Protein AF-A0A0F8YJN7-F1 (afdb_monomer)

Sequence (129 aa):
MSRRKIKLSASAIGELKACPYRYYAKYILGIRKEEDTDAQRIGTNWHEILDVATRKPGSVCVPCGNLGKPDPDCPLCVGTGFLPDDSMTAVMRVLNKAYASIPSGMDQEKVNIERTILLYSLTGYNWDY

Mean predicted aligned error: 6.76 Å

InterPro domains:
  IPR038726 PD-(D/E)XK endonuclease-like domain, AddAB-type [PF12705] (8-55)

Structure (mmCIF, N/CA/C/O backbone):
data_AF-A0A0F8YJN7-F1
#
_entry.id   AF-A0A0F8YJN7-F1
#
loop_
_atom_site.group_PDB
_atom_site.id
_atom_site.type_symbol
_atom_site.label_atom_id
_atom_site.label_alt_id
_atom_site.label_comp_id
_atom_site.label_asym_id
_atom_site.label_entity_id
_atom_site.label_seq_id
_atom_site.pdbx_PDB_ins_code
_atom_site.Cartn_x
_atom_site.Cartn_y
_atom_site.Cartn_z
_atom_site.occupancy
_atom_site.B_iso_or_equiv
_atom_site.auth_seq_id
_atom_site.auth_comp_id
_atom_site.auth_asym_id
_atom_site.auth_atom_id
_atom_site.pdbx_PDB_model_num
ATOM 1 N N . MET A 1 1 ? 6.382 -19.757 31.508 1.00 50.56 1 MET A N 1
ATOM 2 C CA . MET A 1 1 ? 5.748 -18.737 30.639 1.00 50.56 1 MET A CA 1
ATOM 3 C C . MET A 1 1 ? 6.831 -18.021 29.844 1.00 50.56 1 MET A C 1
ATOM 5 O O . MET A 1 1 ? 7.703 -17.411 30.448 1.00 50.56 1 MET A O 1
ATOM 9 N N . SER A 1 2 ? 6.825 -18.138 28.514 1.00 63.22 2 SER A N 1
ATOM 10 C CA . SER A 1 2 ? 7.750 -17.388 27.651 1.00 63.22 2 SER A CA 1
ATOM 11 C C . SER A 1 2 ? 7.455 -15.886 27.763 1.00 63.22 2 SER A C 1
ATOM 13 O O . SER A 1 2 ? 6.297 -15.480 27.663 1.00 63.22 2 SER A O 1
ATOM 15 N N . ARG A 1 3 ? 8.475 -15.052 28.010 1.00 70.56 3 ARG A N 1
ATOM 16 C CA . ARG A 1 3 ? 8.310 -13.591 28.060 1.00 70.56 3 ARG A CA 1
ATOM 17 C C . ARG A 1 3 ? 8.010 -13.083 26.648 1.00 70.56 3 ARG A C 1
ATOM 19 O O . ARG A 1 3 ? 8.896 -13.062 25.794 1.00 70.56 3 ARG A O 1
ATOM 26 N N . ARG A 1 4 ? 6.768 -12.659 26.394 1.00 74.31 4 ARG A N 1
ATOM 27 C CA . ARG A 1 4 ? 6.393 -12.022 25.123 1.00 74.31 4 ARG A CA 1
ATOM 28 C C . ARG A 1 4 ? 7.184 -10.720 24.976 1.00 74.31 4 ARG A C 1
ATOM 30 O O . ARG A 1 4 ? 7.088 -9.841 25.829 1.00 74.31 4 ARG A O 1
ATOM 37 N N . LYS A 1 5 ? 7.968 -10.590 23.903 1.00 79.56 5 LYS A N 1
ATOM 38 C CA . LYS A 1 5 ? 8.668 -9.337 23.589 1.00 79.56 5 LYS A CA 1
ATOM 39 C C . LYS A 1 5 ? 7.633 -8.261 23.262 1.00 79.56 5 LYS A C 1
ATOM 41 O O . LYS A 1 5 ? 6.891 -8.394 22.291 1.00 79.56 5 LYS A O 1
ATOM 46 N N . ILE A 1 6 ? 7.591 -7.210 24.071 1.00 75.06 6 ILE A N 1
ATOM 47 C CA . ILE A 1 6 ? 6.756 -6.036 23.825 1.00 75.06 6 ILE A CA 1
ATOM 48 C C . ILE A 1 6 ? 7.479 -5.162 22.798 1.00 75.06 6 ILE A C 1
ATOM 50 O O . ILE A 1 6 ? 8.602 -4.724 23.037 1.00 75.06 6 ILE A O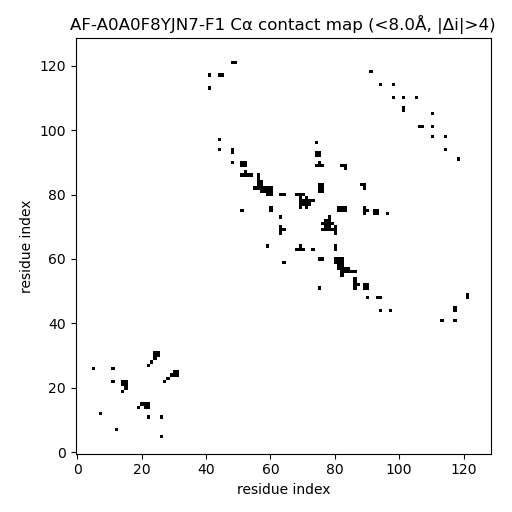 1
ATOM 54 N N . LYS A 1 7 ? 6.847 -4.927 21.644 1.00 76.38 7 LYS A N 1
ATOM 55 C CA . LYS A 1 7 ? 7.343 -3.979 20.640 1.00 76.38 7 LYS A CA 1
ATOM 56 C C . LYS A 1 7 ? 6.734 -2.609 20.925 1.00 76.38 7 LYS A C 1
ATOM 58 O O . LYS A 1 7 ? 5.513 -2.487 20.979 1.00 76.38 7 LYS A O 1
ATOM 63 N N . LEU A 1 8 ? 7.581 -1.604 21.122 1.00 84.12 8 LEU A N 1
ATOM 64 C CA . LEU A 1 8 ? 7.156 -0.226 21.351 1.00 84.12 8 LEU A CA 1
ATOM 65 C C . LEU A 1 8 ? 7.060 0.522 20.019 1.00 84.12 8 LEU A C 1
ATOM 67 O O . LEU A 1 8 ? 7.915 0.375 19.150 1.00 84.12 8 LEU A O 1
ATOM 71 N N . SER A 1 9 ? 6.019 1.336 19.881 1.00 89.50 9 SER A N 1
ATOM 72 C CA . SER A 1 9 ? 5.834 2.299 18.795 1.00 89.50 9 SER A CA 1
ATOM 73 C C . SER A 1 9 ? 5.416 3.646 19.381 1.00 89.50 9 SER A C 1
ATOM 75 O O . SER A 1 9 ? 4.992 3.715 20.539 1.00 89.50 9 SER A O 1
ATOM 77 N N . ALA A 1 10 ? 5.494 4.720 18.591 1.00 90.94 10 ALA A N 1
ATOM 78 C CA . ALA A 1 10 ? 5.010 6.035 19.015 1.00 90.94 10 ALA A CA 1
ATOM 79 C C . ALA A 1 10 ? 3.537 5.975 19.465 1.00 90.94 10 ALA A C 1
ATOM 81 O O . ALA A 1 10 ? 3.194 6.490 20.528 1.00 90.94 10 ALA A O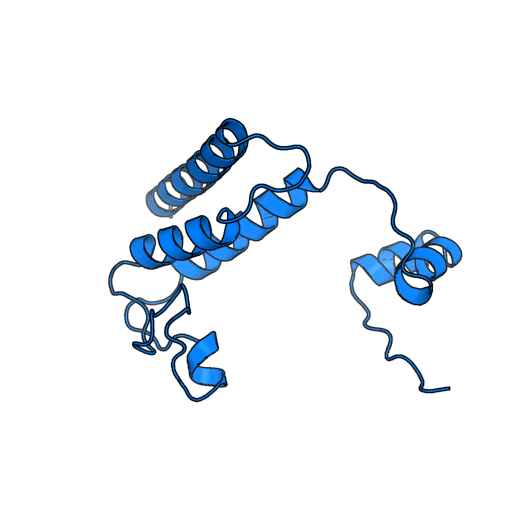 1
ATOM 82 N N . SER A 1 11 ? 2.693 5.244 18.727 1.00 88.75 11 SER A N 1
ATOM 83 C CA . SER A 1 11 ? 1.300 4.992 19.108 1.00 88.75 11 SER A CA 1
ATOM 84 C C . SER A 1 11 ? 1.195 4.208 20.418 1.00 88.75 11 SER A C 1
ATOM 86 O O . SER A 1 11 ? 0.340 4.516 21.236 1.00 88.75 11 SER A O 1
ATOM 88 N N . ALA A 1 12 ? 2.063 3.223 20.668 1.00 90.00 12 ALA A N 1
ATOM 89 C CA . ALA A 1 12 ? 2.057 2.468 21.923 1.00 90.00 12 ALA A CA 1
ATOM 90 C C . ALA A 1 12 ? 2.424 3.343 23.131 1.00 90.00 12 ALA A C 1
ATOM 92 O O . ALA A 1 12 ? 1.790 3.257 24.180 1.00 90.00 12 ALA A O 1
ATOM 93 N N . ILE A 1 13 ? 3.399 4.239 22.970 1.00 92.25 13 ILE A N 1
ATOM 94 C CA . ILE A 1 13 ? 3.780 5.207 24.005 1.00 92.25 13 ILE A CA 1
ATOM 95 C C . ILE A 1 13 ? 2.662 6.231 24.228 1.00 92.25 13 ILE A C 1
ATOM 97 O O . ILE A 1 13 ? 2.373 6.566 25.373 1.00 92.25 13 ILE A O 1
ATOM 101 N N . GLY A 1 14 ? 2.012 6.709 23.162 1.00 92.25 14 GLY A N 1
ATOM 102 C CA . GLY A 1 14 ? 0.862 7.612 23.268 1.00 92.25 14 GLY A CA 1
ATOM 103 C C . GLY A 1 14 ? -0.290 6.992 24.061 1.00 92.25 14 GLY A C 1
ATOM 104 O O . GLY A 1 14 ? -0.848 7.628 24.949 1.00 92.25 14 GLY A O 1
ATOM 105 N N . GLU A 1 15 ? -0.578 5.716 23.810 1.00 91.38 15 GLU A N 1
ATOM 106 C CA . GLU A 1 15 ? -1.589 4.937 24.529 1.00 91.38 15 GLU A CA 1
ATOM 107 C C . GLU A 1 15 ? -1.235 4.767 26.014 1.00 91.38 15 GLU A C 1
ATOM 109 O O . GLU A 1 15 ? -2.086 4.961 26.880 1.00 91.38 15 GLU A O 1
ATOM 114 N N . LEU A 1 16 ? 0.0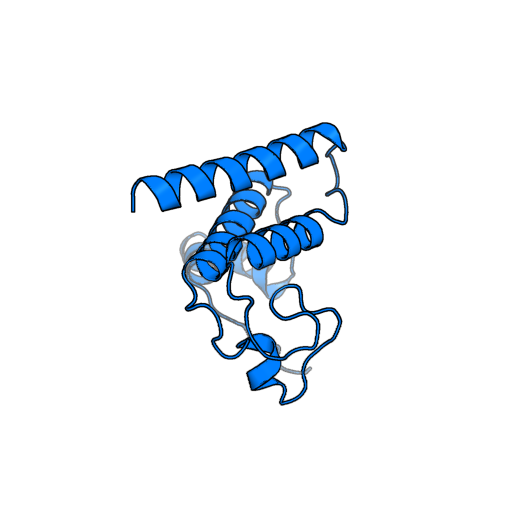36 4.480 26.319 1.00 92.69 16 LEU A N 1
ATOM 115 C CA . LEU A 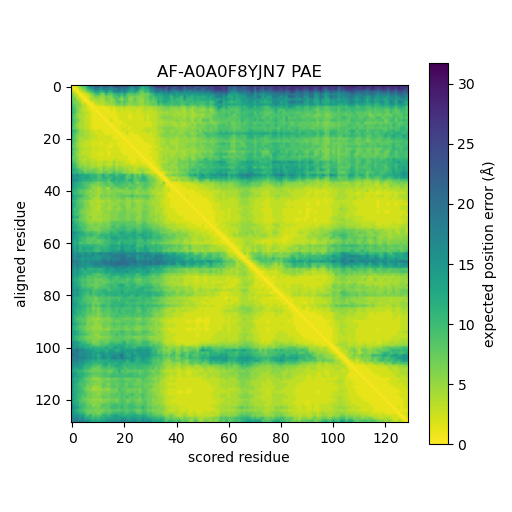1 16 ? 0.529 4.368 27.693 1.00 92.69 16 LEU A CA 1
ATOM 116 C C . LEU A 1 16 ? 0.445 5.700 28.451 1.00 92.69 16 LEU A C 1
ATOM 118 O O . LEU A 1 16 ? 0.015 5.715 29.602 1.00 92.69 16 LEU A O 1
ATOM 122 N N . LYS A 1 17 ? 0.832 6.807 27.801 1.00 94.62 17 LYS A N 1
ATOM 123 C CA . LYS A 1 17 ? 0.752 8.164 28.365 1.00 94.62 17 LYS A CA 1
ATOM 124 C C . LYS A 1 17 ? -0.689 8.601 28.610 1.00 94.62 17 LYS A C 1
ATOM 126 O O . LYS A 1 17 ? -0.948 9.286 29.591 1.00 94.62 17 LYS A O 1
ATOM 131 N N . ALA A 1 18 ? -1.610 8.216 27.728 1.00 93.81 18 ALA A N 1
ATOM 132 C CA . ALA A 1 18 ? -3.024 8.528 27.882 1.00 93.81 18 ALA A CA 1
ATOM 133 C C . ALA A 1 18 ? -3.666 7.709 29.011 1.00 93.81 18 ALA A C 1
ATOM 135 O O . ALA A 1 18 ? -4.386 8.258 29.840 1.00 93.81 18 ALA A O 1
ATOM 136 N N . CYS A 1 19 ? -3.434 6.393 29.039 1.00 93.88 19 CYS A N 1
ATOM 137 C CA . CYS A 1 19 ? -3.958 5.508 30.075 1.00 93.88 19 CYS A CA 1
ATOM 138 C C . CYS A 1 19 ? -3.225 4.150 30.073 1.00 93.88 19 CYS A C 1
ATOM 140 O O . CYS A 1 19 ? -3.353 3.387 29.107 1.00 93.88 19 CYS A O 1
ATOM 142 N N . PRO A 1 20 ? -2.557 3.751 31.174 1.00 94.19 20 PRO A N 1
ATOM 143 C CA . PRO A 1 20 ? -1.891 2.449 31.259 1.00 94.19 20 PRO A CA 1
ATOM 144 C C . PRO A 1 20 ? -2.816 1.251 31.013 1.00 94.19 20 PRO A C 1
ATOM 146 O O . PRO A 1 20 ? -2.395 0.256 30.424 1.00 94.19 20 PRO A O 1
ATOM 149 N N . TYR A 1 21 ? -4.091 1.352 31.399 1.00 94.31 21 TYR A N 1
ATOM 150 C CA . TYR A 1 21 ? -5.070 0.297 31.140 1.00 94.31 21 TYR A CA 1
ATOM 151 C C . TYR A 1 21 ? -5.408 0.172 29.648 1.00 94.31 21 TYR A C 1
ATOM 153 O O . TYR A 1 21 ? -5.527 -0.937 29.134 1.00 94.31 21 TYR A O 1
ATOM 161 N N . ARG A 1 22 ? -5.483 1.293 28.916 1.00 90.25 22 ARG A N 1
ATOM 162 C CA . ARG A 1 22 ? -5.696 1.295 27.460 1.00 90.25 22 ARG A CA 1
ATOM 163 C C . ARG A 1 22 ? -4.524 0.632 26.733 1.00 90.25 22 ARG A C 1
ATOM 165 O O . ARG A 1 22 ? -4.735 -0.188 25.839 1.00 90.25 22 ARG A O 1
ATOM 172 N N . TYR A 1 23 ? -3.298 0.912 27.175 1.00 91.38 23 TYR A N 1
ATOM 173 C CA . TYR A 1 23 ? -2.105 0.211 26.702 1.00 91.38 23 TYR A CA 1
ATOM 174 C C . TYR A 1 23 ? -2.162 -1.294 26.994 1.00 91.38 23 TYR A C 1
ATOM 176 O O . TYR A 1 23 ? -1.919 -2.106 26.100 1.00 91.38 23 TYR A O 1
ATOM 184 N N . TYR A 1 24 ? -2.517 -1.672 28.225 1.00 91.81 24 TYR A N 1
ATOM 185 C CA . TYR A 1 24 ? -2.646 -3.070 28.629 1.00 91.81 24 TYR A CA 1
ATOM 186 C C . TYR A 1 24 ? -3.686 -3.816 27.779 1.00 91.81 24 TYR A C 1
ATOM 188 O O . TYR A 1 24 ? -3.371 -4.845 27.179 1.00 91.81 24 TYR A O 1
ATOM 196 N N . ALA A 1 25 ? -4.890 -3.263 27.635 1.00 92.50 25 ALA A N 1
ATOM 197 C CA . ALA A 1 25 ? -5.944 -3.845 26.811 1.00 92.50 25 ALA A CA 1
ATOM 198 C C . ALA A 1 25 ? -5.485 -4.047 25.354 1.00 92.50 25 ALA A C 1
ATOM 200 O O . ALA A 1 25 ? -5.598 -5.149 24.820 1.00 92.50 25 ALA A O 1
ATOM 201 N N . LYS A 1 26 ? -4.881 -3.027 24.731 1.00 90.19 26 LYS A N 1
ATOM 202 C CA . LYS A 1 26 ? -4.512 -3.055 23.305 1.00 90.19 26 LYS A CA 1
ATOM 203 C C . LYS A 1 26 ? -3.269 -3.887 22.992 1.00 90.19 26 LYS A C 1
ATOM 205 O O . LYS A 1 26 ? -3.282 -4.668 22.043 1.00 90.19 26 LYS A O 1
ATOM 210 N N . TYR A 1 27 ? -2.189 -3.726 23.756 1.00 88.50 27 TYR A N 1
ATOM 211 C CA . TYR A 1 27 ? -0.882 -4.319 23.436 1.00 88.50 27 TYR A CA 1
ATOM 212 C C . TYR A 1 27 ? -0.567 -5.591 24.226 1.00 88.50 27 TYR A C 1
ATOM 214 O O . TYR A 1 27 ? 0.275 -6.375 23.784 1.00 88.50 27 TYR A O 1
ATOM 222 N N . ILE A 1 28 ? -1.236 -5.824 25.362 1.00 89.31 28 ILE A N 1
ATOM 223 C CA . ILE A 1 28 ? -1.057 -7.044 26.161 1.00 89.31 28 ILE A CA 1
ATOM 224 C C . ILE A 1 28 ? -2.198 -8.030 25.898 1.00 89.31 28 ILE A C 1
ATOM 226 O O . ILE A 1 28 ? -1.918 -9.166 25.513 1.00 89.31 28 ILE A O 1
ATOM 230 N N . LEU A 1 29 ? -3.456 -7.591 26.034 1.00 90.62 29 LEU A N 1
ATOM 231 C CA . LEU A 1 29 ? -4.635 -8.444 25.818 1.00 90.62 29 LEU A CA 1
ATOM 232 C C . LEU A 1 29 ? -5.072 -8.545 24.348 1.00 90.62 29 LEU A C 1
ATOM 234 O O . LEU A 1 29 ? -5.758 -9.493 23.986 1.00 90.62 29 LEU A O 1
ATOM 238 N N . GLY A 1 30 ? -4.667 -7.604 23.489 1.00 87.00 30 GLY A N 1
ATOM 239 C CA . GLY A 1 30 ? -5.055 -7.589 22.073 1.00 87.00 30 GLY A CA 1
ATOM 240 C C . GLY A 1 30 ? -6.477 -7.081 21.810 1.00 87.00 30 GLY A C 1
ATOM 241 O O . GLY A 1 30 ? -6.971 -7.223 20.695 1.00 87.00 30 GLY A O 1
ATOM 242 N N . ILE A 1 31 ? -7.123 -6.472 22.804 1.00 88.88 31 ILE A N 1
ATOM 243 C CA . ILE A 1 31 ? -8.468 -5.906 22.693 1.00 88.88 31 ILE A CA 1
ATOM 244 C C . ILE A 1 31 ? -8.367 -4.566 21.964 1.00 88.88 31 ILE A C 1
ATOM 246 O O . ILE A 1 31 ? -7.692 -3.642 22.426 1.00 88.88 31 ILE A O 1
ATOM 250 N N . ARG A 1 32 ? -9.035 -4.452 20.815 1.00 80.75 32 ARG A N 1
ATOM 251 C CA . ARG A 1 32 ? -9.087 -3.221 20.022 1.00 80.75 32 ARG A CA 1
ATOM 252 C C . ARG A 1 32 ? -10.505 -2.683 19.985 1.00 80.75 32 ARG A C 1
ATOM 254 O O . ARG A 1 32 ? -11.460 -3.450 20.028 1.00 80.75 32 ARG A O 1
ATOM 261 N N . LYS A 1 33 ? -10.612 -1.358 19.917 1.00 81.12 33 LYS A N 1
ATOM 262 C CA . LYS A 1 33 ? -11.872 -0.717 19.564 1.00 81.12 33 LYS A CA 1
ATOM 263 C C . LYS A 1 33 ? -12.186 -1.048 18.114 1.00 81.12 33 LYS A C 1
ATOM 265 O O . LYS A 1 33 ? -11.274 -1.134 17.291 1.00 81.12 33 LYS A O 1
ATOM 270 N N . GLU A 1 34 ? -13.464 -1.230 17.842 1.00 80.44 34 GLU A N 1
ATOM 271 C CA . GLU A 1 34 ? -13.972 -1.174 16.485 1.00 80.44 34 GLU A CA 1
ATOM 272 C C . GLU A 1 34 ? -13.889 0.290 16.041 1.00 80.44 34 GLU A C 1
ATOM 274 O O . GLU A 1 34 ? -14.482 1.175 16.658 1.00 80.44 34 GLU A O 1
ATOM 279 N N . GLU A 1 35 ? -13.036 0.555 15.059 1.00 75.50 35 GLU A N 1
ATOM 280 C CA . GLU A 1 35 ? -12.786 1.879 14.493 1.00 75.50 35 GLU A CA 1
ATOM 281 C C . GLU A 1 35 ? -12.868 1.747 12.973 1.00 75.50 35 GLU A C 1
ATOM 283 O O . GLU A 1 35 ? -12.533 0.696 12.419 1.00 75.50 35 GLU A O 1
ATOM 288 N N . ASP A 1 36 ? -13.298 2.815 12.304 1.00 75.06 36 ASP A N 1
ATOM 289 C CA . ASP A 1 36 ? -13.178 2.904 10.855 1.00 75.06 36 ASP A CA 1
ATOM 290 C C . ASP A 1 36 ? -11.686 2.941 10.487 1.00 75.06 36 ASP A C 1
ATOM 292 O O . ASP A 1 36 ? -10.932 3.812 10.929 1.00 75.06 36 ASP A O 1
ATOM 296 N N . THR A 1 37 ? -11.248 1.944 9.720 1.00 79.94 37 THR A N 1
ATOM 297 C CA . THR A 1 37 ? -9.845 1.780 9.312 1.00 79.94 37 THR A CA 1
ATOM 298 C C . THR A 1 37 ? -9.614 2.166 7.855 1.00 79.94 37 THR A C 1
ATOM 300 O O . THR A 1 37 ? -8.496 2.008 7.359 1.00 79.94 37 THR A O 1
ATOM 303 N N . ASP A 1 38 ? -10.625 2.719 7.180 1.00 82.88 38 ASP A N 1
ATOM 304 C CA . ASP A 1 38 ? -10.571 3.052 5.758 1.00 82.88 38 ASP A CA 1
ATOM 305 C C . ASP A 1 38 ? -9.491 4.097 5.470 1.00 82.88 38 ASP A C 1
ATOM 307 O O . ASP A 1 38 ? -8.618 3.876 4.631 1.00 82.88 38 ASP A O 1
ATOM 311 N N . ALA A 1 39 ? -9.448 5.184 6.246 1.00 84.38 39 ALA A N 1
ATOM 312 C CA . ALA A 1 39 ? -8.414 6.210 6.096 1.00 84.38 39 ALA A CA 1
ATOM 313 C C . ALA A 1 39 ? -6.995 5.646 6.304 1.00 84.38 39 ALA A C 1
ATOM 315 O O . ALA A 1 39 ? -6.062 5.999 5.581 1.00 84.38 39 ALA A O 1
ATOM 316 N N . GLN A 1 40 ? -6.826 4.734 7.269 1.00 86.25 40 GLN A N 1
ATOM 317 C CA . GLN A 1 40 ? -5.534 4.101 7.527 1.00 86.25 40 GLN A CA 1
ATOM 318 C C . GLN A 1 40 ? -5.134 3.146 6.393 1.00 86.25 40 GLN A C 1
ATOM 320 O O . GLN A 1 40 ? -3.961 3.119 6.015 1.00 86.25 40 GLN A O 1
ATOM 325 N N . ARG A 1 41 ? -6.088 2.391 5.832 1.00 88.38 41 ARG A N 1
ATOM 326 C CA . ARG A 1 41 ? -5.881 1.543 4.649 1.00 88.38 41 ARG A CA 1
ATOM 327 C C . ARG A 1 41 ? -5.440 2.383 3.454 1.00 88.38 41 ARG A C 1
ATOM 329 O O . ARG A 1 41 ? -4.381 2.114 2.894 1.00 88.38 41 ARG A O 1
ATOM 336 N N . ILE A 1 42 ? -6.213 3.410 3.099 1.00 91.31 42 ILE A N 1
ATOM 337 C CA . ILE A 1 42 ? -5.936 4.273 1.942 1.00 91.31 42 ILE A CA 1
ATOM 338 C C . ILE A 1 42 ? -4.569 4.946 2.101 1.00 91.31 42 ILE A C 1
ATOM 340 O O . ILE A 1 42 ? -3.760 4.910 1.178 1.00 91.31 42 ILE A O 1
ATOM 344 N N . GLY A 1 43 ? -4.268 5.487 3.286 1.00 92.69 43 GLY A N 1
ATOM 345 C CA . GLY A 1 43 ? -2.971 6.104 3.565 1.00 92.69 43 GLY A CA 1
ATOM 346 C C . GLY A 1 43 ? -1.802 5.117 3.482 1.00 92.69 43 GLY A C 1
ATOM 347 O O . GLY A 1 43 ? -0.755 5.449 2.933 1.00 92.69 43 GLY A O 1
ATOM 348 N N . THR A 1 44 ? -1.978 3.887 3.973 1.00 92.38 44 THR A N 1
ATOM 349 C CA . THR A 1 44 ? -0.947 2.837 3.875 1.00 92.38 44 THR A CA 1
ATOM 350 C C . THR A 1 44 ? -0.678 2.474 2.416 1.00 92.38 44 THR A C 1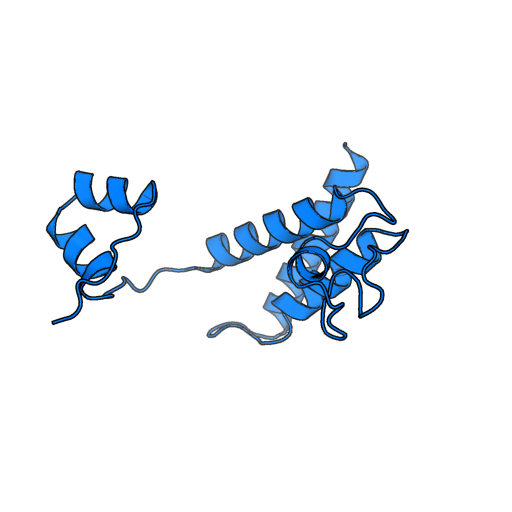
ATOM 352 O O . THR A 1 44 ? 0.478 2.446 2.001 1.00 92.38 44 THR A O 1
ATOM 355 N N . ASN A 1 45 ? -1.739 2.283 1.626 1.00 94.06 45 ASN A N 1
ATOM 356 C CA . ASN A 1 45 ? -1.626 1.988 0.199 1.00 94.06 45 ASN A CA 1
ATOM 357 C C . ASN A 1 45 ? -0.975 3.149 -0.568 1.00 94.06 45 ASN A C 1
ATOM 359 O O . ASN A 1 45 ? -0.131 2.906 -1.424 1.00 94.06 45 ASN A O 1
ATOM 363 N N . TRP A 1 46 ? -1.321 4.402 -0.242 1.00 95.88 46 TRP A N 1
ATOM 364 C CA . TRP A 1 46 ? -0.694 5.598 -0.817 1.00 95.88 46 TRP A CA 1
ATOM 365 C C . TRP A 1 46 ? 0.821 5.628 -0.586 1.00 95.88 46 TRP A C 1
ATOM 367 O O . TRP A 1 46 ? 1.591 5.817 -1.526 1.00 95.88 46 TRP A O 1
ATOM 377 N N . HIS A 1 47 ? 1.265 5.411 0.653 1.00 95.25 47 HIS A N 1
ATOM 378 C CA . HIS A 1 47 ? 2.695 5.387 0.960 1.00 95.25 47 HIS A CA 1
ATOM 379 C C . HIS A 1 47 ? 3.416 4.249 0.239 1.00 95.25 47 HIS A C 1
ATOM 381 O O . HIS A 1 47 ? 4.510 4.456 -0.278 1.00 95.25 47 HIS A O 1
ATOM 387 N N . GLU A 1 48 ? 2.794 3.073 0.150 1.00 93.56 48 GLU A N 1
ATOM 388 C CA . GLU A 1 48 ? 3.389 1.935 -0.545 1.00 93.56 48 GLU A CA 1
ATOM 389 C C . GLU A 1 48 ? 3.580 2.216 -2.043 1.00 93.56 48 GLU A C 1
ATOM 391 O O . GLU A 1 48 ? 4.660 1.971 -2.578 1.00 93.56 48 GLU A O 1
ATOM 396 N N . ILE A 1 49 ? 2.579 2.776 -2.730 1.00 95.19 49 ILE A N 1
ATOM 397 C CA . ILE A 1 49 ? 2.713 3.088 -4.163 1.00 95.19 49 ILE A CA 1
ATOM 398 C C . ILE A 1 49 ? 3.687 4.236 -4.426 1.00 95.19 49 ILE A C 1
ATOM 400 O O . ILE A 1 49 ? 4.409 4.198 -5.422 1.00 95.19 49 ILE A O 1
ATOM 404 N N . LEU A 1 50 ? 3.756 5.219 -3.527 1.00 94.75 50 LEU A N 1
ATOM 405 C CA . LEU A 1 50 ? 4.708 6.322 -3.620 1.00 94.75 50 LEU A CA 1
ATOM 406 C C . LEU A 1 50 ? 6.150 5.820 -3.455 1.00 94.75 50 LEU A C 1
ATOM 408 O O . LEU A 1 50 ? 7.032 6.170 -4.243 1.00 94.75 50 LEU A O 1
ATOM 412 N N . ASP A 1 51 ? 6.382 4.923 -2.496 1.00 93.06 51 ASP A N 1
ATOM 413 C CA . ASP A 1 51 ? 7.671 4.254 -2.302 1.00 93.06 51 ASP A CA 1
ATOM 414 C C . ASP A 1 51 ? 8.081 3.411 -3.516 1.00 93.06 51 ASP A C 1
ATOM 416 O O . ASP A 1 51 ? 9.266 3.166 -3.729 1.00 93.06 51 ASP A O 1
ATOM 420 N N . VAL A 1 52 ? 7.125 2.909 -4.299 1.00 92.62 52 VAL A N 1
ATOM 421 C CA . VAL A 1 52 ? 7.406 2.141 -5.521 1.00 92.62 52 VAL A CA 1
ATOM 422 C C . VAL A 1 52 ? 7.718 3.068 -6.688 1.00 92.62 52 VAL A C 1
ATOM 424 O O . VAL A 1 52 ? 8.700 2.834 -7.391 1.00 92.62 52 VAL A O 1
ATOM 427 N N . ALA A 1 53 ? 6.934 4.130 -6.869 1.00 92.81 53 ALA A N 1
ATO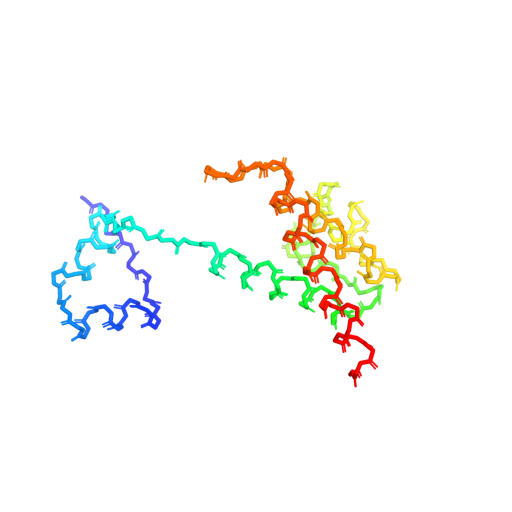M 428 C CA . ALA A 1 53 ? 7.119 5.095 -7.950 1.00 92.81 53 ALA A CA 1
ATOM 429 C C . ALA A 1 53 ? 8.449 5.856 -7.858 1.00 92.81 53 ALA A C 1
ATOM 431 O O . ALA A 1 53 ? 9.066 6.135 -8.882 1.00 92.81 53 ALA A O 1
ATOM 432 N N . THR A 1 54 ? 8.907 6.145 -6.639 1.00 91.31 54 THR A N 1
ATOM 433 C CA . THR A 1 54 ? 10.149 6.896 -6.378 1.00 91.31 54 THR A CA 1
ATOM 434 C C . THR A 1 54 ? 11.420 6.044 -6.458 1.00 91.31 54 THR A C 1
ATOM 436 O O . THR A 1 54 ? 12.534 6.573 -6.399 1.00 91.31 54 THR A O 1
ATOM 439 N N . ARG A 1 55 ? 11.304 4.718 -6.604 1.00 90.62 55 ARG A N 1
ATOM 440 C CA . ARG A 1 55 ? 12.474 3.842 -6.760 1.00 90.62 55 ARG A CA 1
ATOM 441 C C . ARG A 1 55 ? 13.109 4.011 -8.129 1.00 90.62 55 ARG A C 1
ATOM 443 O O . ARG A 1 55 ? 12.434 4.145 -9.142 1.00 90.62 55 ARG A O 1
ATOM 450 N N . LYS A 1 56 ? 14.439 3.889 -8.163 1.00 89.56 56 LYS A N 1
ATOM 451 C CA . LYS A 1 56 ? 15.199 3.908 -9.413 1.00 89.56 56 LYS A CA 1
ATOM 452 C C . LYS A 1 56 ? 14.796 2.715 -10.303 1.00 89.56 56 LYS A C 1
ATOM 454 O O . LYS A 1 56 ? 14.944 1.572 -9.848 1.00 89.56 56 LYS A O 1
ATOM 459 N N . PRO A 1 57 ? 14.365 2.948 -11.553 1.00 90.88 57 PRO A N 1
ATOM 460 C CA . PRO A 1 57 ? 14.097 1.876 -12.505 1.00 90.88 57 PRO A CA 1
ATOM 461 C C . PRO A 1 57 ? 15.323 0.989 -12.746 1.00 90.88 57 PRO A C 1
ATOM 463 O O . PRO A 1 57 ? 16.465 1.449 -12.629 1.00 90.88 57 PRO A O 1
ATOM 466 N N . GLY A 1 58 ? 15.097 -0.301 -12.999 1.00 88.12 58 GLY A N 1
ATOM 467 C CA . GLY A 1 58 ? 16.166 -1.291 -13.190 1.00 88.12 58 GLY A CA 1
ATOM 468 C C . GLY A 1 58 ? 17.005 -1.599 -11.939 1.00 88.12 58 GLY A C 1
ATOM 469 O O . GLY A 1 58 ? 17.968 -2.362 -12.012 1.00 88.12 58 GLY A O 1
ATOM 470 N N . SER A 1 59 ? 16.683 -1.023 -10.775 1.00 89.50 59 SER A N 1
ATOM 471 C CA . SER A 1 59 ? 17.383 -1.344 -9.527 1.00 89.50 59 SER A CA 1
ATOM 472 C C . SER A 1 59 ? 16.973 -2.711 -8.971 1.00 89.50 59 SER A C 1
ATOM 474 O O . SER A 1 59 ? 15.957 -3.295 -9.354 1.00 89.50 59 SER A O 1
ATOM 476 N N . VAL A 1 60 ? 17.786 -3.242 -8.055 1.00 89.56 60 VAL A N 1
ATOM 477 C CA . VAL A 1 60 ? 17.509 -4.522 -7.395 1.00 89.56 60 VAL A CA 1
ATOM 478 C C . VAL A 1 60 ? 16.227 -4.408 -6.571 1.00 89.56 60 VAL A C 1
ATOM 480 O O . VAL A 1 60 ? 16.061 -3.497 -5.757 1.00 89.56 60 VAL A O 1
ATOM 483 N N . CYS A 1 61 ? 15.327 -5.371 -6.746 1.00 89.00 61 CYS A N 1
ATOM 484 C CA . CYS A 1 61 ? 14.123 -5.482 -5.937 1.00 89.00 61 CYS A CA 1
ATOM 485 C C . CYS A 1 61 ? 14.507 -5.775 -4.480 1.00 89.00 61 CYS A C 1
ATOM 487 O O . CYS A 1 61 ? 14.950 -6.877 -4.168 1.00 89.00 61 CYS A O 1
ATOM 489 N N . VAL A 1 62 ? 14.332 -4.807 -3.575 1.00 84.62 62 VAL A N 1
ATOM 490 C CA . VAL A 1 62 ? 14.767 -4.920 -2.168 1.00 84.62 62 VAL A CA 1
ATOM 491 C C . VAL A 1 62 ? 14.173 -6.143 -1.447 1.00 84.62 62 VAL A C 1
ATOM 493 O O . VAL A 1 62 ? 14.945 -6.874 -0.823 1.00 84.62 62 VAL A O 1
ATOM 496 N N . PRO A 1 63 ? 12.858 -6.442 -1.542 1.00 82.88 63 PRO A N 1
ATOM 497 C CA . PRO A 1 63 ? 12.298 -7.648 -0.929 1.00 82.88 63 PRO A CA 1
ATOM 498 C C . PRO A 1 63 ? 12.973 -8.940 -1.405 1.00 82.88 63 PRO A C 1
ATOM 500 O O . PRO A 1 63 ? 13.320 -9.791 -0.590 1.00 82.88 63 PRO A O 1
ATOM 503 N N . CYS A 1 64 ? 13.209 -9.072 -2.712 1.00 83.69 64 CYS A N 1
ATOM 504 C CA . CYS A 1 64 ? 13.817 -10.268 -3.295 1.00 83.69 64 CYS A CA 1
ATOM 505 C C . CYS A 1 64 ? 15.336 -10.332 -3.089 1.00 83.69 64 CYS A C 1
ATOM 507 O O . CYS A 1 64 ? 15.878 -11.414 -2.878 1.00 83.69 64 CYS A O 1
ATOM 509 N N . GLY A 1 65 ? 16.020 -9.187 -3.102 1.00 77.50 65 GLY A N 1
ATOM 510 C CA . GLY A 1 65 ? 17.454 -9.087 -2.842 1.00 77.50 65 GLY A CA 1
ATOM 511 C C . GLY A 1 65 ? 17.810 -9.534 -1.425 1.00 77.50 65 GLY A C 1
ATOM 512 O O . GLY A 1 65 ? 18.772 -10.272 -1.240 1.00 77.50 65 GLY A O 1
ATOM 513 N N . ASN A 1 66 ? 16.978 -9.186 -0.437 1.00 74.62 66 ASN A N 1
ATOM 514 C CA . ASN A 1 66 ? 17.162 -9.613 0.954 1.00 74.62 66 ASN A CA 1
ATOM 515 C C . ASN A 1 66 ? 16.948 -11.123 1.161 1.00 74.62 66 ASN A C 1
ATOM 517 O O . ASN A 1 66 ? 17.532 -11.707 2.072 1.00 74.62 66 ASN A O 1
ATOM 521 N N . LEU A 1 67 ? 16.108 -11.756 0.335 1.00 71.44 67 LEU A N 1
ATOM 522 C CA . LEU A 1 67 ? 15.830 -13.196 0.390 1.00 71.44 67 LEU A CA 1
ATOM 523 C C . LEU A 1 67 ? 16.829 -14.029 -0.431 1.00 71.44 67 LEU A C 1
ATOM 525 O O . LEU A 1 67 ? 16.828 -15.256 -0.334 1.00 71.44 67 LEU A O 1
ATOM 529 N N . GLY A 1 68 ? 17.660 -13.384 -1.259 1.00 72.44 68 GLY A N 1
ATOM 530 C CA . GLY A 1 68 ? 18.627 -14.041 -2.144 1.00 72.44 68 GLY A CA 1
ATOM 531 C C . GLY A 1 68 ? 17.999 -14.889 -3.257 1.00 72.44 68 GLY A C 1
ATOM 532 O O . GLY A 1 68 ? 18.721 -15.555 -3.997 1.00 72.44 68 GLY A O 1
ATOM 533 N N . LYS A 1 69 ? 16.666 -14.888 -3.379 1.00 80.12 69 LYS A N 1
ATOM 534 C CA . LYS A 1 69 ? 15.911 -15.606 -4.409 1.00 80.12 69 LYS A CA 1
ATOM 535 C C . LYS A 1 69 ? 14.749 -14.734 -4.884 1.00 80.12 69 LYS A C 1
ATOM 537 O O . LYS A 1 69 ? 13.986 -14.249 -4.044 1.00 80.12 69 LYS A O 1
ATOM 542 N N . PRO A 1 70 ? 14.604 -14.518 -6.199 1.00 81.75 70 PRO A N 1
ATOM 543 C CA . PRO A 1 70 ? 13.470 -13.784 -6.723 1.00 81.75 70 PRO A CA 1
ATOM 544 C C . PRO A 1 70 ? 12.197 -14.625 -6.596 1.00 81.75 70 PRO A C 1
ATOM 546 O O . PRO A 1 70 ? 12.160 -15.791 -6.983 1.00 81.75 70 PRO A O 1
ATOM 549 N N . ASP A 1 71 ? 11.169 -14.014 -6.020 1.00 85.81 71 ASP A N 1
ATOM 550 C CA . ASP A 1 71 ? 9.843 -14.604 -5.859 1.00 85.81 71 ASP A CA 1
ATOM 551 C C . ASP A 1 71 ? 9.013 -14.331 -7.130 1.00 85.81 71 ASP A C 1
ATOM 553 O O . ASP A 1 71 ? 8.894 -13.157 -7.517 1.00 85.81 71 ASP A O 1
ATOM 557 N N . PRO A 1 72 ? 8.457 -15.366 -7.794 1.00 86.81 72 PRO A N 1
ATOM 558 C CA . PRO A 1 72 ? 7.574 -15.198 -8.949 1.00 86.81 72 PRO A CA 1
ATOM 559 C C . PRO A 1 72 ? 6.359 -14.307 -8.661 1.00 86.81 72 PRO A C 1
ATOM 561 O O . PRO A 1 72 ? 5.960 -13.531 -9.527 1.00 86.81 72 PRO A O 1
ATOM 564 N N . ASP A 1 73 ? 5.835 -14.347 -7.432 1.00 88.38 73 ASP A N 1
ATOM 565 C CA . ASP A 1 73 ? 4.623 -13.622 -7.023 1.00 88.38 73 ASP A CA 1
ATOM 566 C C . ASP A 1 73 ? 4.926 -12.230 -6.432 1.00 88.38 73 ASP A C 1
ATOM 568 O O . ASP A 1 73 ? 4.060 -11.548 -5.855 1.00 88.38 73 ASP A O 1
ATOM 572 N N . CYS A 1 74 ? 6.175 -11.770 -6.567 1.00 89.56 74 CYS A N 1
ATOM 573 C CA . CYS A 1 74 ? 6.565 -10.433 -6.151 1.00 89.56 74 CYS A CA 1
ATOM 574 C C . CYS A 1 74 ? 5.943 -9.383 -7.091 1.00 89.56 74 CYS A C 1
ATOM 576 O O . CYS A 1 74 ? 6.302 -9.338 -8.271 1.00 89.56 74 CYS A O 1
ATOM 578 N N . PRO A 1 75 ? 5.096 -8.460 -6.591 1.00 90.69 75 PRO A N 1
ATOM 579 C CA . PRO A 1 75 ? 4.460 -7.445 -7.435 1.00 90.69 75 PRO A CA 1
ATOM 580 C C . PRO A 1 75 ? 5.469 -6.454 -8.037 1.00 90.69 75 PRO A C 1
ATOM 582 O O . PRO A 1 75 ? 5.175 -5.810 -9.042 1.00 90.69 75 PRO A O 1
ATOM 585 N N . LEU A 1 76 ? 6.665 -6.348 -7.451 1.00 91.62 76 LEU A N 1
ATOM 586 C CA . LEU A 1 76 ? 7.698 -5.409 -7.878 1.00 91.62 76 LEU A CA 1
ATOM 587 C C . LEU A 1 76 ? 8.535 -5.931 -9.048 1.00 91.62 76 LEU A C 1
ATOM 589 O O . LEU A 1 76 ? 8.810 -5.172 -9.968 1.00 91.62 76 LEU A O 1
ATOM 593 N N . CYS A 1 77 ? 8.942 -7.205 -9.025 1.00 90.19 77 CYS A N 1
ATOM 594 C CA . CYS A 1 77 ? 9.889 -7.752 -10.005 1.00 90.19 77 CYS A CA 1
ATOM 595 C C . CYS A 1 77 ? 9.393 -8.983 -10.770 1.00 90.19 77 CYS A C 1
ATOM 597 O O . CYS A 1 77 ? 10.012 -9.333 -11.771 1.00 90.19 77 CYS A O 1
ATOM 599 N N . VAL A 1 78 ? 8.312 -9.642 -10.334 1.00 90.38 78 VAL A N 1
ATOM 600 C CA . VAL A 1 78 ? 7.723 -10.819 -11.005 1.00 90.38 78 VAL A CA 1
ATOM 601 C C . VAL A 1 78 ? 8.786 -11.882 -11.323 1.00 90.38 78 VAL A C 1
ATOM 603 O O . VAL A 1 78 ? 8.996 -12.272 -12.467 1.00 90.38 78 VAL A O 1
ATOM 606 N N . GLY A 1 79 ? 9.569 -12.275 -10.316 1.00 86.25 79 GLY A N 1
ATOM 607 C CA . GLY A 1 79 ? 10.612 -13.292 -10.473 1.00 86.25 79 GLY A CA 1
ATOM 608 C C . GLY A 1 79 ? 11.893 -12.853 -11.201 1.00 86.25 79 GLY A C 1
ATOM 609 O O . GLY A 1 79 ? 12.837 -13.634 -11.261 1.00 86.25 79 GLY A O 1
ATOM 610 N N . THR A 1 80 ? 11.993 -11.618 -11.707 1.00 87.12 80 THR A N 1
ATOM 611 C CA . THR A 1 80 ? 13.218 -11.148 -12.395 1.00 87.12 80 THR A CA 1
ATOM 612 C C . THR A 1 80 ? 14.322 -10.699 -11.434 1.00 87.12 80 THR A C 1
ATOM 614 O O . THR A 1 80 ? 15.493 -10.669 -11.800 1.00 87.12 80 THR A O 1
ATOM 617 N N . GLY A 1 81 ? 13.963 -10.330 -10.200 1.00 87.38 81 GLY A N 1
ATOM 618 C CA . GLY A 1 81 ? 14.889 -9.755 -9.216 1.00 87.38 81 GLY A CA 1
ATOM 619 C C . GLY A 1 81 ? 15.191 -8.262 -9.412 1.00 87.38 81 GLY A C 1
ATOM 620 O O . GLY A 1 81 ? 15.757 -7.646 -8.507 1.00 87.38 81 GLY A O 1
ATOM 621 N N . PHE A 1 82 ? 14.743 -7.658 -10.514 1.00 90.19 82 PHE A N 1
ATOM 622 C CA . PHE A 1 82 ? 14.932 -6.241 -10.829 1.00 90.19 82 PHE A CA 1
ATOM 623 C C . PHE A 1 82 ? 13.590 -5.522 -10.965 1.00 90.19 82 PHE A C 1
ATOM 625 O O . PHE A 1 82 ? 12.569 -6.130 -11.287 1.00 90.19 82 PHE A O 1
ATOM 632 N N . LEU A 1 83 ? 13.575 -4.224 -10.674 1.00 92.12 83 LEU A N 1
ATOM 633 C CA . LEU A 1 83 ? 12.405 -3.387 -10.924 1.00 92.12 83 LEU A CA 1
ATOM 634 C C . LEU A 1 83 ? 12.243 -3.130 -12.430 1.00 92.12 83 LEU A C 1
ATOM 636 O O . LEU A 1 83 ? 13.254 -3.007 -13.123 1.00 92.12 83 LEU A O 1
ATOM 640 N N . PRO A 1 84 ? 11.001 -3.022 -12.936 1.00 92.25 84 PRO A N 1
ATOM 641 C CA . PRO A 1 84 ? 10.755 -2.653 -14.325 1.00 92.25 84 PRO A CA 1
ATOM 642 C C . PRO A 1 84 ? 11.294 -1.253 -14.639 1.00 92.25 84 PRO A C 1
ATOM 644 O O . PRO A 1 84 ? 11.437 -0.415 -13.745 1.00 92.25 84 PRO A O 1
ATOM 647 N N . ASP A 1 85 ? 11.555 -1.004 -15.923 1.00 90.62 85 ASP A N 1
ATOM 648 C CA . ASP A 1 85 ? 11.971 0.316 -16.415 1.00 90.62 85 ASP A CA 1
ATOM 649 C C . ASP A 1 85 ? 10.859 1.364 -16.251 1.00 90.62 85 ASP A C 1
ATOM 651 O O . ASP A 1 85 ? 11.125 2.525 -15.950 1.00 90.62 85 ASP A O 1
ATOM 655 N N . ASP A 1 86 ? 9.604 0.937 -16.395 1.00 91.00 86 ASP A N 1
ATOM 656 C CA . ASP A 1 86 ? 8.433 1.740 -16.060 1.00 91.00 86 ASP A CA 1
ATOM 657 C C . ASP A 1 86 ? 7.962 1.438 -14.629 1.00 91.00 86 ASP A C 1
ATOM 659 O O . ASP A 1 86 ? 7.440 0.355 -14.334 1.00 91.00 86 ASP A O 1
ATOM 663 N N . SER A 1 87 ? 8.113 2.416 -13.734 1.00 90.31 87 SER A N 1
ATOM 664 C CA . SER A 1 87 ? 7.692 2.298 -12.337 1.00 90.31 87 SER A CA 1
ATOM 665 C C . SER A 1 87 ? 6.172 2.170 -12.191 1.00 90.31 87 SER A C 1
ATOM 667 O O . SER A 1 87 ? 5.708 1.479 -11.278 1.00 90.31 87 SER A O 1
ATOM 669 N N . MET A 1 88 ? 5.383 2.725 -13.120 1.00 91.62 88 MET A N 1
ATOM 670 C CA . MET A 1 88 ? 3.919 2.642 -13.077 1.00 91.62 88 MET A CA 1
ATOM 671 C C . MET A 1 88 ? 3.422 1.211 -13.282 1.00 91.62 88 MET A C 1
ATOM 673 O O . MET A 1 88 ? 2.438 0.797 -12.664 1.00 91.62 88 MET A O 1
ATOM 677 N N . THR A 1 89 ? 4.147 0.403 -14.056 1.00 92.94 89 THR A N 1
ATOM 678 C CA . THR A 1 89 ? 3.885 -1.034 -14.175 1.00 92.94 89 THR A CA 1
ATOM 679 C C . THR A 1 89 ? 3.978 -1.748 -12.818 1.00 92.94 89 THR A C 1
ATOM 681 O O . THR A 1 89 ? 3.119 -2.574 -12.495 1.00 92.94 89 THR A O 1
ATOM 684 N N . ALA A 1 90 ? 4.981 -1.429 -11.992 1.00 93.06 90 ALA A N 1
ATOM 685 C CA . ALA A 1 90 ? 5.101 -1.991 -10.643 1.00 93.06 90 ALA A CA 1
ATOM 686 C C . ALA A 1 90 ? 4.012 -1.454 -9.699 1.00 93.06 90 ALA A C 1
ATOM 688 O O . ALA A 1 90 ? 3.410 -2.233 -8.959 1.00 93.06 90 ALA A O 1
ATOM 689 N N . VAL A 1 91 ? 3.699 -0.155 -9.772 1.00 94.56 91 VAL A N 1
ATOM 690 C CA . VAL A 1 91 ? 2.613 0.469 -8.996 1.00 94.56 91 VAL A CA 1
ATOM 691 C C . VAL A 1 91 ? 1.280 -0.236 -9.239 1.00 94.56 91 VAL A C 1
ATOM 693 O O . VAL A 1 91 ? 0.599 -0.620 -8.288 1.00 94.56 91 VAL A O 1
ATOM 696 N N . MET A 1 92 ? 0.910 -0.457 -10.504 1.00 94.12 92 MET A N 1
ATOM 697 C CA . MET A 1 92 ? -0.348 -1.125 -10.847 1.00 94.12 92 MET A CA 1
ATOM 698 C C . MET A 1 92 ? -0.420 -2.541 -10.271 1.00 94.12 92 MET A C 1
ATOM 700 O O . MET A 1 92 ? -1.468 -2.953 -9.775 1.00 94.12 92 MET A O 1
ATOM 704 N N . ARG A 1 93 ? 0.689 -3.291 -10.296 1.00 94.56 93 ARG A N 1
ATOM 705 C CA . ARG A 1 93 ? 0.757 -4.639 -9.706 1.00 94.56 93 ARG A CA 1
ATOM 706 C C . ARG A 1 93 ? 0.564 -4.604 -8.193 1.00 94.56 93 ARG A C 1
ATOM 708 O O . ARG A 1 93 ? -0.170 -5.434 -7.664 1.00 94.56 93 ARG A O 1
ATOM 715 N N . VAL A 1 94 ? 1.181 -3.641 -7.510 1.00 94.19 94 VAL A N 1
ATOM 716 C CA . VAL A 1 94 ? 1.028 -3.447 -6.059 1.00 94.19 94 VAL A CA 1
ATOM 717 C C . VAL A 1 94 ? -0.414 -3.089 -5.706 1.00 94.19 94 VAL A C 1
ATOM 719 O O . VAL A 1 94 ? -1.004 -3.751 -4.855 1.00 94.19 94 VAL A O 1
ATOM 722 N N . LEU A 1 95 ? -1.029 -2.140 -6.419 1.00 93.31 95 LEU A N 1
ATOM 723 C CA . LEU A 1 95 ? -2.438 -1.784 -6.211 1.00 93.31 95 LEU A CA 1
ATOM 724 C C . LEU A 1 95 ? -3.378 -2.961 -6.466 1.00 93.31 95 LEU A C 1
ATOM 726 O O . LEU A 1 95 ? -4.262 -3.233 -5.659 1.00 93.31 95 LEU A O 1
ATOM 730 N N . ASN A 1 96 ? -3.182 -3.690 -7.564 1.00 92.81 96 ASN A N 1
ATOM 731 C CA . ASN A 1 96 ? -4.010 -4.853 -7.871 1.00 92.81 96 ASN A CA 1
ATOM 732 C C . ASN A 1 96 ? -3.866 -5.951 -6.814 1.00 92.81 96 ASN A C 1
ATOM 734 O O . ASN A 1 96 ? -4.853 -6.600 -6.487 1.00 92.81 96 ASN A O 1
ATOM 738 N N . LYS A 1 97 ? -2.669 -6.132 -6.243 1.00 92.50 97 LYS A N 1
ATOM 739 C CA . LYS A 1 97 ? -2.452 -7.061 -5.131 1.00 92.50 97 LYS A CA 1
ATOM 740 C C . LYS A 1 97 ? -3.153 -6.593 -3.853 1.00 92.50 97 LYS A C 1
ATOM 742 O O . LYS A 1 97 ? -3.807 -7.403 -3.203 1.00 92.50 97 LYS A O 1
ATOM 747 N N . ALA A 1 98 ? -3.052 -5.308 -3.512 1.00 90.38 98 ALA A N 1
ATOM 748 C CA . ALA A 1 98 ? -3.681 -4.729 -2.322 1.00 90.38 98 ALA A CA 1
ATOM 749 C C . ALA A 1 98 ? -5.216 -4.823 -2.361 1.00 90.38 98 ALA A C 1
ATOM 751 O O . ALA A 1 98 ? -5.850 -5.062 -1.336 1.00 90.38 98 ALA A O 1
ATOM 752 N N . TYR A 1 99 ? -5.804 -4.696 -3.552 1.00 88.88 99 TYR A N 1
ATOM 753 C CA . TYR A 1 99 ? -7.249 -4.749 -3.779 1.00 88.88 99 TYR A CA 1
ATOM 754 C C . TYR A 1 99 ? -7.731 -6.075 -4.398 1.00 88.88 99 TYR A C 1
ATOM 756 O O . TYR A 1 99 ? -8.839 -6.142 -4.926 1.00 88.88 99 TYR A O 1
ATOM 764 N N . ALA A 1 100 ? -6.927 -7.144 -4.327 1.00 88.44 100 ALA A N 1
ATOM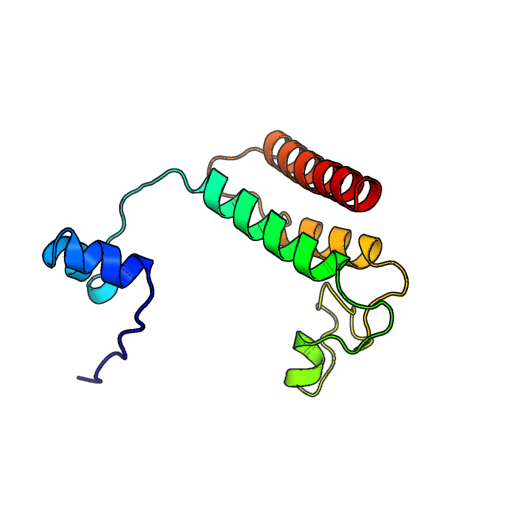 765 C CA . ALA A 1 100 ? -7.309 -8.469 -4.832 1.00 88.44 100 ALA A CA 1
ATOM 766 C C . ALA A 1 100 ? -8.449 -9.107 -4.019 1.00 88.44 100 ALA A C 1
ATOM 768 O O . ALA A 1 100 ? -9.228 -9.901 -4.543 1.00 88.44 100 ALA A O 1
ATOM 769 N N . SER A 1 101 ? -8.549 -8.757 -2.736 1.00 85.69 101 SER A N 1
ATOM 770 C CA . SER A 1 101 ? -9.636 -9.156 -1.844 1.00 85.69 101 SER A CA 1
ATOM 771 C C . SER A 1 101 ? -10.425 -7.930 -1.407 1.00 85.69 101 SER A C 1
ATOM 773 O O . SER A 1 101 ? -9.826 -6.959 -0.947 1.00 85.69 101 SER A O 1
ATOM 775 N N . ILE A 1 102 ? -11.754 -7.995 -1.494 1.00 80.50 102 ILE A N 1
ATOM 776 C CA . ILE A 1 102 ? -12.643 -6.924 -1.035 1.00 80.50 102 ILE A CA 1
ATOM 777 C C . ILE A 1 102 ? -12.602 -6.877 0.503 1.00 80.50 102 ILE A C 1
ATOM 779 O O . ILE A 1 102 ? -12.918 -7.884 1.145 1.00 80.50 102 ILE A O 1
ATOM 783 N N . PRO A 1 103 ? -12.211 -5.746 1.119 1.00 78.69 103 PRO A N 1
ATOM 784 C CA . PRO A 1 103 ? -12.270 -5.599 2.568 1.00 78.69 103 PRO A CA 1
ATOM 785 C C . PRO A 1 103 ? -13.710 -5.699 3.095 1.00 78.69 103 PRO A C 1
ATOM 787 O O . PRO A 1 103 ? -14.668 -5.320 2.421 1.00 78.69 103 PRO A O 1
ATOM 790 N N . SER A 1 104 ? -13.863 -6.207 4.320 1.00 73.81 104 SER A N 1
ATOM 791 C CA . SER A 1 104 ? -15.172 -6.366 4.967 1.00 73.81 104 SER A CA 1
ATOM 792 C C . SER A 1 104 ? -15.941 -5.042 5.002 1.00 73.81 104 SER A C 1
ATOM 794 O O . SER A 1 104 ? -15.407 -4.039 5.463 1.00 73.81 104 SER A O 1
ATOM 796 N N . GLY A 1 105 ? -17.200 -5.050 4.555 1.00 74.88 105 GLY A N 1
ATOM 797 C CA . GLY A 1 105 ? -18.066 -3.864 4.555 1.00 74.88 105 GLY A CA 1
ATOM 798 C C . GLY A 1 105 ? -17.973 -2.979 3.306 1.00 74.88 105 GLY A C 1
ATOM 799 O O . GLY A 1 105 ? -18.678 -1.973 3.236 1.00 74.88 105 GLY A O 1
ATOM 800 N N . MET A 1 106 ? -17.167 -3.352 2.306 1.00 81.62 106 MET A N 1
ATOM 801 C CA . MET A 1 106 ? -17.138 -2.686 1.002 1.00 81.62 106 MET A CA 1
ATOM 802 C C . MET A 1 106 ? -17.753 -3.522 -0.115 1.00 81.62 106 MET A C 1
ATOM 804 O O . MET A 1 106 ? -17.807 -4.749 -0.057 1.00 81.62 106 MET A O 1
ATOM 808 N N . ASP A 1 107 ? -18.188 -2.818 -1.155 1.00 87.44 107 ASP A N 1
ATOM 809 C CA . ASP A 1 107 ? -18.565 -3.386 -2.441 1.00 87.44 107 ASP A CA 1
ATOM 810 C C . ASP A 1 107 ? -17.423 -3.213 -3.462 1.00 87.44 107 ASP A C 1
ATOM 812 O O . ASP A 1 107 ? -16.429 -2.511 -3.240 1.00 87.44 107 ASP A O 1
ATOM 816 N N . GLN A 1 108 ? -17.560 -3.890 -4.602 1.00 88.19 108 GLN A N 1
ATOM 817 C CA . GLN A 1 108 ? -16.569 -3.843 -5.675 1.00 88.19 108 GLN A CA 1
ATOM 818 C C . GLN A 1 108 ? -16.432 -2.440 -6.287 1.00 88.19 108 GLN A C 1
ATOM 820 O O . GLN A 1 108 ? -15.358 -2.078 -6.771 1.00 88.19 108 GLN A O 1
ATOM 825 N N . GLU A 1 109 ? -17.509 -1.655 -6.287 1.00 91.06 109 GLU A N 1
ATOM 826 C CA . GLU A 1 109 ? -17.530 -0.312 -6.859 1.00 91.06 109 GLU A CA 1
ATOM 827 C C . GLU A 1 109 ? -16.653 0.639 -6.041 1.00 91.06 109 GLU A C 1
ATOM 829 O O . GLU A 1 109 ? -15.749 1.264 -6.593 1.00 91.06 109 GLU A O 1
ATOM 834 N N . LYS A 1 110 ? -16.829 0.666 -4.719 1.00 88.19 110 LYS A N 1
ATOM 835 C CA . LYS A 1 110 ? -16.016 1.450 -3.784 1.00 88.19 110 LYS A CA 1
ATOM 836 C C . LYS A 1 110 ? -14.542 1.090 -3.869 1.00 88.19 110 LYS A C 1
ATOM 838 O O . LYS A 1 110 ? -13.706 1.984 -3.948 1.00 88.19 110 LYS A O 1
ATOM 843 N N . VAL A 1 111 ? -14.220 -0.202 -3.935 1.00 89.56 111 VAL A N 1
ATOM 844 C CA . VAL A 1 111 ? -12.836 -0.666 -4.122 1.00 89.56 111 VAL A CA 1
ATOM 845 C C . VAL A 1 111 ? -12.238 -0.124 -5.423 1.00 89.56 111 VAL A C 1
ATOM 847 O O . VAL A 1 111 ? -11.100 0.349 -5.442 1.00 89.56 111 VAL A O 1
ATOM 850 N N . ASN A 1 112 ? -13.004 -0.151 -6.515 1.00 90.25 112 ASN A N 1
ATOM 851 C CA . ASN A 1 112 ? -12.551 0.391 -7.792 1.00 90.25 112 ASN A CA 1
ATOM 852 C C . ASN A 1 112 ? -12.373 1.913 -7.736 1.00 90.25 112 ASN A C 1
ATOM 854 O O . ASN A 1 112 ? -11.393 2.415 -8.283 1.00 90.25 112 ASN A O 1
ATOM 858 N N . ILE A 1 113 ? -13.277 2.631 -7.064 1.00 92.12 113 ILE A N 1
ATOM 859 C CA . ILE A 1 113 ? -13.178 4.080 -6.852 1.00 92.12 113 ILE A CA 1
ATOM 860 C C . ILE A 1 113 ? -11.911 4.411 -6.061 1.00 92.12 113 ILE A C 1
ATOM 862 O O . ILE A 1 113 ? -11.120 5.229 -6.522 1.00 92.12 113 ILE A O 1
ATOM 866 N N . GLU A 1 114 ? -11.668 3.749 -4.926 1.00 91.69 114 GLU A N 1
ATOM 867 C CA . GLU A 1 114 ? -10.456 3.960 -4.123 1.00 91.69 114 GLU A CA 1
ATOM 868 C C . GLU A 1 114 ? -9.182 3.713 -4.935 1.00 91.69 114 GLU A C 1
ATOM 870 O O . GLU A 1 114 ? -8.270 4.543 -4.937 1.00 91.69 114 GLU A O 1
ATOM 875 N N . ARG A 1 115 ? -9.126 2.594 -5.668 1.00 93.00 115 ARG A N 1
ATOM 876 C CA . ARG A 1 115 ? -7.974 2.257 -6.512 1.00 93.00 115 ARG A CA 1
ATOM 877 C C . ARG A 1 115 ? -7.733 3.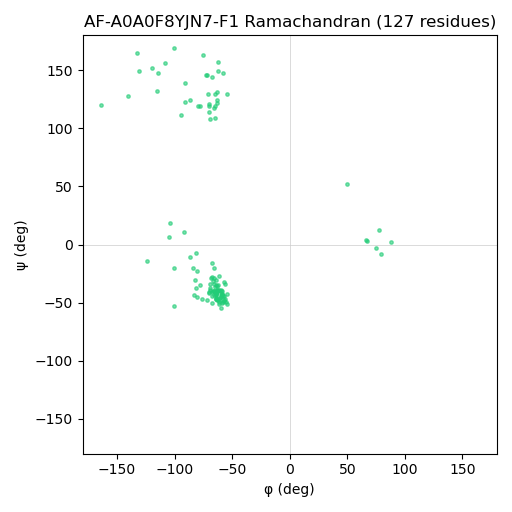322 -7.583 1.00 93.00 115 ARG A C 1
ATOM 879 O O . ARG A 1 115 ? -6.586 3.696 -7.822 1.00 93.00 115 ARG A O 1
ATOM 886 N N . THR A 1 116 ? -8.799 3.809 -8.215 1.00 94.06 116 THR A N 1
ATOM 887 C CA . THR A 1 116 ? -8.731 4.886 -9.208 1.00 94.06 116 THR A CA 1
ATOM 888 C C . THR A 1 116 ? -8.238 6.181 -8.572 1.00 94.06 116 THR A C 1
ATOM 890 O O . THR A 1 116 ? -7.315 6.784 -9.108 1.00 94.06 116 THR A O 1
ATOM 893 N N . ILE A 1 117 ? -8.774 6.581 -7.414 1.00 95.19 117 ILE A N 1
ATOM 894 C CA . ILE A 1 117 ? -8.325 7.779 -6.689 1.00 95.19 117 ILE A CA 1
ATOM 895 C C . ILE A 1 117 ? -6.819 7.704 -6.434 1.00 95.19 117 ILE A C 1
ATOM 897 O O . ILE A 1 117 ? -6.099 8.617 -6.819 1.00 95.19 117 ILE A O 1
ATOM 901 N N . LEU A 1 118 ? -6.329 6.597 -5.869 1.00 95.88 118 LEU A N 1
ATOM 902 C CA . LEU A 1 118 ? -4.905 6.421 -5.572 1.00 95.88 118 LEU A CA 1
ATOM 903 C C . LEU A 1 118 ? -4.023 6.514 -6.822 1.00 95.88 118 LEU A C 1
ATOM 905 O O . LEU A 1 118 ? -2.990 7.184 -6.798 1.00 95.88 118 LEU A O 1
ATOM 909 N N . LEU A 1 119 ? -4.434 5.868 -7.917 1.00 94.62 119 LEU A N 1
ATOM 910 C CA . LEU A 1 119 ? -3.685 5.902 -9.170 1.00 94.62 119 LEU A CA 1
ATOM 911 C C . LEU A 1 119 ? -3.634 7.321 -9.754 1.00 94.62 119 LEU A C 1
ATOM 913 O O . LEU A 1 119 ? -2.555 7.790 -10.109 1.00 94.62 119 LEU A O 1
ATOM 917 N N . TYR A 1 120 ? -4.777 8.014 -9.801 1.00 94.88 120 TYR A N 1
ATOM 918 C CA . TYR A 1 120 ? -4.864 9.380 -10.321 1.00 94.88 120 TYR A CA 1
ATOM 919 C C . TYR A 1 120 ? -4.093 10.379 -9.453 1.00 94.88 120 TYR A C 1
ATOM 921 O O . TYR A 1 120 ? -3.391 11.240 -9.990 1.00 94.88 120 TYR A O 1
ATOM 929 N N . SER A 1 121 ? -4.165 10.239 -8.127 1.00 95.50 121 SER A N 1
ATOM 930 C CA . SER A 1 121 ? -3.369 11.032 -7.189 1.00 95.50 121 SER A CA 1
ATOM 931 C C . SER A 1 121 ? -1.873 10.857 -7.429 1.00 95.50 121 SER A C 1
ATOM 933 O O . SER A 1 121 ? -1.145 11.844 -7.407 1.00 95.50 121 SER A O 1
ATOM 935 N N . LEU A 1 122 ? -1.410 9.636 -7.718 1.00 95.56 122 LEU A N 1
ATOM 936 C CA . LEU A 1 122 ? 0.007 9.388 -7.980 1.00 95.56 122 LEU A CA 1
ATOM 937 C C . LEU A 1 122 ? 0.454 9.983 -9.315 1.00 95.56 122 LEU A C 1
ATOM 939 O O . LEU A 1 122 ? 1.515 10.594 -9.381 1.00 95.56 122 LEU A O 1
ATOM 943 N N . THR A 1 123 ? -0.357 9.862 -10.369 1.00 93.31 123 THR A N 1
ATOM 944 C CA . THR A 1 123 ? -0.062 10.539 -11.642 1.00 93.31 123 THR A CA 1
ATOM 945 C C . THR A 1 123 ? -0.030 12.055 -11.495 1.00 93.31 123 THR A C 1
ATOM 947 O O . THR A 1 123 ? 0.837 12.688 -12.082 1.00 93.31 123 THR A O 1
ATOM 950 N N . GLY A 1 124 ? -0.935 12.636 -10.699 1.00 93.81 124 GLY A N 1
ATOM 951 C CA . GLY A 1 124 ? -0.907 14.066 -10.395 1.00 93.81 124 GLY A CA 1
ATOM 952 C C . GLY A 1 124 ? 0.349 14.463 -9.621 1.00 93.81 124 GLY A C 1
ATOM 953 O O . GLY A 1 124 ? 0.980 15.458 -9.955 1.00 93.81 124 GLY A O 1
ATOM 954 N N . TYR A 1 125 ? 0.754 13.651 -8.643 1.00 93.38 125 TYR A N 1
ATOM 955 C CA . TYR A 1 125 ? 1.980 13.868 -7.877 1.00 93.38 125 TYR A CA 1
ATOM 956 C C . TYR A 1 125 ? 3.229 13.838 -8.769 1.00 93.38 125 TYR A C 1
ATOM 958 O O . TYR A 1 125 ? 4.010 14.778 -8.741 1.00 93.38 125 TYR A O 1
ATOM 966 N N . ASN A 1 126 ? 3.371 12.815 -9.616 1.00 89.12 126 ASN A N 1
ATOM 967 C CA . ASN A 1 126 ? 4.498 12.684 -10.551 1.00 89.12 126 ASN A CA 1
ATOM 968 C C . ASN A 1 126 ? 4.501 13.738 -11.671 1.00 89.12 126 ASN A C 1
ATOM 970 O O . ASN A 1 126 ? 5.478 13.852 -12.404 1.00 89.12 126 ASN A O 1
ATOM 974 N N . TRP A 1 127 ? 3.381 14.427 -11.896 1.00 90.12 127 TRP A N 1
ATOM 975 C CA . TRP A 1 127 ? 3.326 15.539 -12.841 1.00 90.12 127 TRP A CA 1
ATOM 976 C C . TRP A 1 127 ? 3.864 16.832 -12.217 1.00 90.12 127 TRP A C 1
ATOM 978 O O . TRP A 1 127 ? 4.494 17.629 -12.907 1.00 90.12 127 TRP A O 1
ATOM 988 N N . ASP A 1 128 ? 3.575 17.054 -10.933 1.00 91.00 128 ASP A N 1
ATOM 989 C CA . ASP A 1 128 ? 3.958 18.268 -10.203 1.00 91.00 128 ASP A CA 1
ATOM 990 C C . ASP A 1 128 ? 5.409 18.229 -9.685 1.00 91.00 128 ASP A C 1
ATOM 992 O O . ASP A 1 128 ? 6.060 19.272 -9.604 1.00 91.00 128 ASP A O 1
ATOM 996 N N . TYR A 1 129 ? 5.922 17.034 -9.369 1.00 82.12 129 TYR A N 1
ATOM 997 C CA . TYR A 1 129 ? 7.261 16.784 -8.816 1.00 82.12 129 TYR A CA 1
ATOM 998 C C . TYR A 1 129 ? 8.146 15.974 -9.765 1.00 82.12 129 TYR A C 1
ATOM 1000 O O . TYR A 1 129 ? 9.348 16.319 -9.867 1.00 82.12 129 TYR A O 1
#

Radius of gyration: 18.65 Å; Cα contacts (8 Å, |Δi|>4): 108; chains: 1; bounding box: 37×37×48 Å

Organism: NCBI:txid412755

Secondary structure (DSSP, 8-state):
---PPPPP-HHHHHHHHH-HHHHIIIIII--------HHHHHHHHHHHHHHHHTSPTT-B-HHHHHHTS--TT-TTTTTSSB--SSHHHHHHHHHHHHTSSPPTT--HHHHHHHHHHHHHHHHHHHHH-

Solvent-accessible surface area (backbone atoms only — not comparable 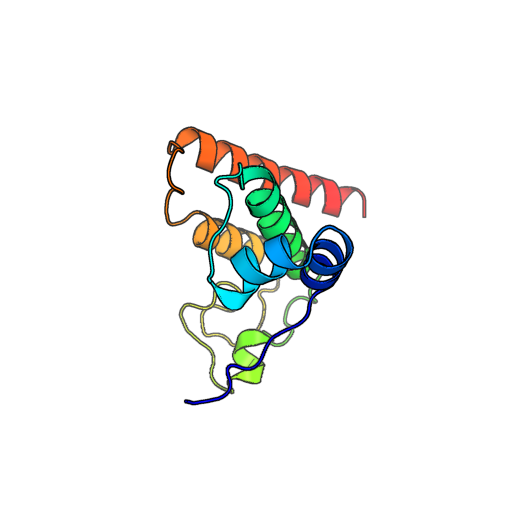to full-atom values): 7572 Å² total; per-residue (Å²): 133,86,84,77,83,81,82,84,46,73,68,52,51,50,34,38,75,75,34,59,63,57,28,41,37,42,76,69,71,62,52,71,80,92,68,92,53,62,69,59,50,53,53,51,52,48,53,54,40,51,62,44,52,72,45,66,56,61,34,73,28,64,78,27,58,77,65,75,49,49,45,64,87,37,51,56,31,55,40,68,37,32,29,48,78,54,35,65,63,29,31,52,38,44,52,50,60,71,60,69,58,81,58,92,94,62,55,73,65,59,53,51,51,55,53,48,51,53,51,52,51,49,55,53,48,67,71,79,104

Nearest PDB structures (foldseek):
  5liq-assembly1_A  TM=2.101E-01  e=5.306E+00  Bacillus sp. (in: firmicutes)

Foldseek 3Di:
DDPPDQDDDPVLVVQCVVPVVSSCCCRVVVHDDDDPCPVVLLVVLLVVLLVQQPDQAFAFDVVCVVVVFADCLQLQQNRNRGGHNHSVSSSVSSLCVSLVDPPPPDDPVVSVVSSVVSSVVVVVVVVVD

pLDDT: mean 87.95, std 7.24, range [50.56, 95.88]